Protein AF-A0A6I4TQS5-F1 (afdb_monomer_lite)

Secondary structure (DSSP, 8-state):
-----SPPHHHHHHHHHHHHHHHHHHHHHHHHHHT-----S-------------------PPP------------GGG---TTS------------SS-HHHHHHHHHHHHHHHHHHS-SS-----GGG--HHHHHHHHHHHHHHHHHHHHHHHHHHHHHHHHHHHHHHHHH-

InterPro domains:
  IPR019632 Protein of unknown function DUF2497 [PF10691] (97-170)

Structure (mmCIF, N/CA/C/O backbone):
data_AF-A0A6I4TQS5-F1
#
_entry.id   AF-A0A6I4TQS5-F1
#
loop_
_atom_site.group_PDB
_atom_site.id
_atom_site.type_symbol
_atom_site.label_atom_id
_atom_site.label_alt_id
_atom_site.label_comp_id
_atom_site.label_asym_id
_atom_site.label_entity_id
_atom_site.label_seq_id
_atom_site.pdbx_PDB_ins_code
_atom_site.Cartn_x
_atom_site.Cartn_y
_atom_site.Cartn_z
_atom_site.occupancy
_atom_site.B_iso_or_equiv
_atom_site.auth_seq_id
_atom_site.auth_comp_id
_atom_site.auth_asym_id
_atom_site.auth_atom_id
_atom_site.pdbx_PDB_model_num
ATOM 1 N N . MET A 1 1 ? 56.678 -9.195 6.559 1.00 43.75 1 MET A N 1
ATOM 2 C CA . MET A 1 1 ? 55.477 -8.685 7.251 1.00 43.75 1 MET A CA 1
ATOM 3 C C . MET A 1 1 ? 54.268 -8.930 6.356 1.00 43.75 1 MET A C 1
ATOM 5 O O . MET A 1 1 ? 54.274 -8.407 5.254 1.00 43.75 1 MET A O 1
ATOM 9 N N . ARG A 1 2 ? 53.283 -9.679 6.882 1.00 48.78 2 ARG A N 1
ATOM 10 C CA . ARG A 1 2 ? 51.848 -9.733 6.521 1.00 48.78 2 ARG A CA 1
ATOM 11 C C . ARG A 1 2 ? 51.439 -10.386 5.189 1.00 48.78 2 ARG A C 1
ATOM 13 O O . ARG A 1 2 ? 51.387 -9.721 4.164 1.00 48.78 2 ARG A O 1
ATOM 20 N N . GLN A 1 3 ? 51.014 -11.645 5.286 1.00 56.12 3 GLN A N 1
ATOM 21 C CA . GLN A 1 3 ? 49.890 -12.203 4.522 1.00 56.12 3 GLN A CA 1
ATOM 22 C C . GLN A 1 3 ? 49.033 -13.030 5.496 1.00 56.12 3 GLN A C 1
ATOM 24 O O . GLN A 1 3 ? 48.975 -14.245 5.410 1.00 56.12 3 GLN A O 1
ATOM 29 N N . ASP A 1 4 ? 48.436 -12.354 6.480 1.00 56.94 4 ASP A N 1
ATOM 30 C CA . ASP A 1 4 ? 47.441 -12.937 7.386 1.00 56.94 4 ASP A CA 1
ATOM 31 C C . ASP A 1 4 ? 46.172 -12.098 7.216 1.00 56.94 4 ASP A C 1
ATOM 33 O O . ASP A 1 4 ? 46.111 -10.978 7.732 1.00 56.94 4 ASP A O 1
ATOM 37 N N . GLY A 1 5 ? 45.194 -12.557 6.430 1.00 64.31 5 GLY A N 1
ATOM 38 C CA . GLY A 1 5 ? 43.952 -11.788 6.301 1.00 64.31 5 GLY A CA 1
ATOM 39 C C . GLY A 1 5 ? 42.914 -12.230 5.278 1.00 64.31 5 GLY A C 1
ATOM 40 O O . GLY A 1 5 ? 41.791 -11.741 5.366 1.00 64.31 5 GLY A O 1
ATOM 41 N N . GLU A 1 6 ? 43.222 -13.125 4.338 1.00 70.25 6 GLU A N 1
ATOM 42 C CA . GLU A 1 6 ? 42.185 -13.660 3.450 1.00 70.25 6 GLU A CA 1
ATOM 43 C C . GLU A 1 6 ? 41.638 -14.962 4.049 1.00 70.25 6 GLU A C 1
ATOM 45 O O . GLU A 1 6 ? 42.421 -15.890 4.265 1.00 70.25 6 GLU A O 1
ATOM 50 N N . PRO A 1 7 ? 40.332 -15.028 4.382 1.00 77.25 7 PRO A N 1
ATOM 51 C CA . PRO A 1 7 ? 39.740 -16.249 4.907 1.00 77.25 7 PRO A CA 1
ATOM 52 C C . PRO A 1 7 ? 39.878 -17.355 3.865 1.00 77.25 7 PRO A C 1
ATOM 54 O O . PRO A 1 7 ? 39.575 -17.152 2.684 1.00 77.25 7 PRO A O 1
ATOM 57 N N . SER A 1 8 ? 40.342 -18.524 4.303 1.00 86.94 8 SER A N 1
ATOM 58 C CA . SER A 1 8 ? 40.482 -19.675 3.412 1.00 86.94 8 SER A CA 1
ATOM 59 C C . SER A 1 8 ? 39.111 -20.055 2.845 1.00 86.94 8 SER A C 1
ATOM 61 O O . SER A 1 8 ? 38.083 -19.917 3.511 1.00 86.94 8 SER A O 1
ATOM 63 N N . VAL A 1 9 ? 39.077 -20.577 1.618 1.00 86.44 9 VAL A N 1
ATOM 64 C CA . VAL A 1 9 ? 37.844 -21.074 0.980 1.00 86.44 9 VAL A CA 1
ATOM 65 C C . VAL A 1 9 ? 37.116 -22.069 1.890 1.00 86.44 9 VAL A C 1
ATOM 67 O O . VAL A 1 9 ? 35.892 -22.050 1.980 1.00 86.44 9 VAL A O 1
ATOM 70 N N . GLU A 1 10 ? 37.861 -22.885 2.630 1.00 87.88 10 GLU A N 1
ATOM 71 C CA . GLU A 1 10 ? 37.315 -23.837 3.600 1.00 87.88 10 GLU A CA 1
ATOM 72 C C . GLU A 1 10 ? 36.617 -23.136 4.777 1.00 87.88 10 GLU A C 1
ATOM 74 O O . GLU A 1 10 ? 35.534 -23.552 5.182 1.00 87.88 10 GLU A O 1
ATOM 79 N N . GLU A 1 11 ? 37.157 -22.013 5.263 1.00 90.56 11 GLU A N 1
ATOM 80 C CA . GLU A 1 11 ? 36.536 -21.196 6.316 1.00 90.56 11 GLU A CA 1
ATOM 81 C C . GLU A 1 11 ? 35.262 -20.503 5.818 1.00 90.56 11 GLU A C 1
ATOM 83 O O . GLU A 1 11 ? 34.276 -20.399 6.554 1.00 90.56 11 GLU A O 1
ATOM 88 N N . ILE A 1 12 ? 35.251 -20.058 4.555 1.00 92.12 12 ILE A N 1
ATOM 89 C CA . ILE A 1 12 ? 34.058 -19.501 3.903 1.00 92.12 12 ILE A CA 1
ATOM 90 C C . ILE A 1 12 ? 32.965 -20.575 3.817 1.00 92.12 12 ILE A C 1
ATOM 92 O O . ILE A 1 12 ? 31.814 -20.315 4.178 1.00 92.12 12 ILE A O 1
ATOM 96 N N . LEU A 1 13 ? 33.316 -21.794 3.401 1.00 93.50 13 LEU A N 1
ATOM 97 C CA . LEU A 1 13 ? 32.374 -22.911 3.303 1.00 93.50 13 LEU A CA 1
ATOM 98 C C . LEU A 1 13 ? 31.860 -23.358 4.678 1.00 93.50 13 LEU A C 1
ATOM 100 O O . LEU A 1 13 ? 30.657 -23.586 4.833 1.00 93.50 13 LEU A O 1
ATOM 104 N N . ASP A 1 14 ? 32.724 -23.413 5.690 1.00 95.00 14 ASP A N 1
ATOM 105 C CA . ASP A 1 14 ? 32.328 -23.740 7.061 1.00 95.00 14 ASP A CA 1
ATOM 106 C C . ASP A 1 14 ? 31.432 -22.658 7.679 1.00 95.00 14 ASP A C 1
ATOM 108 O O . ASP A 1 14 ? 30.464 -22.976 8.380 1.00 95.00 14 ASP A O 1
ATOM 112 N N . SER A 1 15 ? 31.682 -21.382 7.372 1.00 94.06 15 SER A N 1
ATOM 113 C CA . SER A 1 15 ? 30.825 -20.267 7.784 1.00 94.06 15 SER A CA 1
ATOM 114 C C . SER A 1 15 ? 29.432 -20.364 7.153 1.00 94.06 15 SER A C 1
ATOM 116 O O . SER A 1 15 ? 28.429 -20.320 7.871 1.00 94.06 15 SER A O 1
ATOM 118 N N . ILE A 1 16 ? 29.349 -20.606 5.838 1.00 94.75 16 ILE A N 1
ATOM 119 C CA . ILE A 1 16 ? 28.075 -20.802 5.125 1.00 94.75 16 ILE A CA 1
ATOM 120 C C . ILE A 1 16 ? 27.323 -22.013 5.694 1.00 94.75 16 ILE A C 1
ATOM 122 O O . ILE A 1 16 ? 26.142 -21.911 6.032 1.00 94.75 16 ILE A O 1
ATOM 126 N N . LYS A 1 17 ? 28.007 -23.147 5.892 1.00 95.38 17 LYS A N 1
ATOM 127 C CA . LYS A 1 17 ? 27.417 -24.364 6.471 1.00 95.38 17 LYS A CA 1
ATOM 128 C C . LYS A 1 17 ? 26.875 -24.125 7.880 1.00 95.38 17 LYS A C 1
ATOM 130 O O . LYS A 1 17 ? 25.791 -24.608 8.213 1.00 95.38 17 LYS A O 1
ATOM 135 N N . LYS A 1 18 ? 27.591 -23.359 8.708 1.00 95.25 18 LYS A N 1
ATOM 136 C CA . LYS A 1 18 ? 27.165 -23.003 10.069 1.00 95.25 18 LYS A CA 1
ATOM 137 C C . LYS A 1 18 ? 25.948 -22.077 10.073 1.00 95.25 18 LYS A C 1
ATOM 139 O O . LYS A 1 18 ? 25.067 -22.267 10.913 1.00 95.25 18 LYS A O 1
ATOM 144 N N . VAL A 1 19 ? 25.879 -21.115 9.151 1.00 95.00 19 VAL A N 1
ATOM 145 C CA . VAL A 1 19 ? 24.726 -20.211 9.002 1.00 95.00 19 VAL A CA 1
ATOM 146 C C . VAL A 1 19 ? 23.491 -20.985 8.544 1.00 95.00 19 VAL A C 1
ATOM 148 O O . VAL A 1 19 ? 22.461 -20.895 9.203 1.00 95.00 19 VAL A O 1
ATOM 151 N N . ILE A 1 20 ? 23.607 -21.836 7.519 1.00 92.06 20 ILE A N 1
ATOM 152 C CA . ILE A 1 20 ? 22.491 -22.667 7.0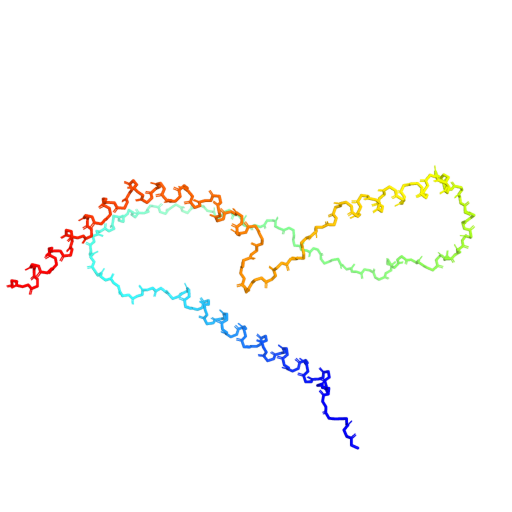28 1.00 92.06 20 ILE A CA 1
ATOM 153 C C . ILE A 1 20 ? 22.003 -23.637 8.113 1.00 92.06 20 ILE A C 1
ATOM 155 O O . ILE A 1 20 ? 20.803 -23.791 8.326 1.00 92.06 20 ILE A O 1
ATOM 159 N N . ALA A 1 21 ? 22.917 -24.279 8.847 1.00 92.88 21 ALA A N 1
ATOM 160 C CA . ALA A 1 21 ? 22.541 -25.183 9.934 1.00 92.88 21 ALA A CA 1
ATOM 161 C C . ALA A 1 21 ? 21.831 -24.459 11.089 1.00 92.88 21 ALA A C 1
ATOM 163 O O . ALA A 1 21 ? 20.983 -25.054 11.756 1.00 92.88 21 ALA A O 1
ATOM 164 N N . ARG A 1 22 ? 22.180 -23.194 11.349 1.00 91.38 22 ARG A N 1
ATOM 165 C CA . ARG A 1 22 ? 21.498 -22.358 12.339 1.00 91.38 22 ARG A CA 1
ATOM 166 C C . ARG A 1 22 ? 20.111 -21.948 11.850 1.00 91.38 22 ARG A C 1
ATOM 168 O O . ARG A 1 22 ? 19.147 -22.163 12.573 1.00 91.38 22 ARG A O 1
ATOM 175 N N . ASP A 1 23 ? 20.014 -21.478 10.615 1.00 88.75 23 ASP A N 1
ATOM 176 C CA . ASP A 1 23 ? 18.759 -21.018 10.020 1.00 88.75 23 ASP A CA 1
ATOM 177 C C . ASP A 1 23 ? 17.738 -22.156 9.848 1.00 88.75 23 ASP A C 1
ATOM 179 O O . ASP A 1 23 ? 16.556 -21.995 10.143 1.00 88.75 23 ASP A O 1
ATOM 183 N N . ASN A 1 24 ? 18.194 -23.367 9.504 1.00 87.19 24 ASN A N 1
ATOM 184 C CA . ASN A 1 24 ? 17.340 -24.558 9.458 1.00 87.19 24 ASN A CA 1
ATOM 185 C C . ASN A 1 24 ? 16.813 -24.955 10.852 1.00 87.19 24 ASN A C 1
ATOM 187 O O . ASN A 1 24 ? 15.676 -25.400 10.990 1.00 87.19 24 ASN A O 1
ATOM 191 N N . ARG A 1 25 ? 17.616 -24.784 11.915 1.00 84.94 25 ARG A N 1
ATOM 192 C CA . ARG A 1 25 ? 17.158 -25.023 13.297 1.00 84.94 25 ARG A CA 1
ATOM 193 C C . ARG A 1 25 ? 16.129 -23.983 13.726 1.00 84.94 25 ARG A C 1
ATOM 195 O O . ARG A 1 25 ? 15.110 -24.366 14.291 1.00 84.94 25 ARG A O 1
ATOM 202 N N . ASP A 1 26 ? 16.380 -22.711 13.438 1.00 85.00 26 ASP A N 1
ATOM 203 C CA . ASP A 1 26 ? 15.477 -21.611 13.785 1.00 85.00 26 ASP A CA 1
ATOM 204 C C . ASP A 1 26 ? 14.152 -21.723 13.001 1.00 85.00 26 ASP A C 1
ATOM 206 O O . ASP A 1 26 ? 13.074 -21.616 13.589 1.00 85.00 26 ASP A O 1
ATOM 210 N N . SER A 1 27 ? 14.214 -22.097 11.718 1.00 79.75 27 SER A N 1
ATOM 211 C CA . SER A 1 27 ? 13.044 -22.409 10.882 1.00 79.75 27 SER A CA 1
ATOM 212 C C . SER A 1 27 ? 12.257 -23.614 11.409 1.00 79.75 27 SER A C 1
ATOM 214 O O . SER A 1 27 ? 11.039 -23.544 11.566 1.00 79.75 27 SER A O 1
ATOM 216 N N . ALA A 1 28 ? 12.938 -24.702 11.791 1.00 78.81 28 ALA A N 1
ATOM 217 C CA . ALA A 1 28 ? 12.288 -25.877 12.374 1.00 78.81 28 ALA A CA 1
ATOM 218 C C . ALA A 1 28 ? 11.628 -25.587 13.737 1.00 78.81 28 ALA A C 1
ATOM 220 O O . ALA A 1 28 ? 10.621 -26.208 14.087 1.00 78.81 28 ALA A O 1
ATOM 221 N N . LEU A 1 29 ? 12.180 -24.659 14.526 1.00 78.25 29 LEU A N 1
ATOM 222 C CA . LEU A 1 29 ? 11.573 -24.201 15.778 1.00 78.25 29 LEU A CA 1
ATOM 223 C C . LEU A 1 29 ? 10.338 -23.329 15.520 1.00 78.25 29 LEU A C 1
ATOM 225 O O . LEU A 1 29 ? 9.316 -23.527 16.181 1.00 78.25 29 LEU A O 1
ATOM 229 N N . ALA A 1 30 ? 10.399 -22.424 14.540 1.00 77.81 30 ALA A N 1
ATOM 230 C CA . ALA A 1 30 ? 9.270 -21.589 14.137 1.00 77.81 30 ALA A CA 1
ATOM 231 C C . ALA A 1 30 ? 8.098 -22.424 13.586 1.00 77.81 30 ALA A C 1
ATOM 233 O O . ALA A 1 30 ? 6.946 -22.205 13.966 1.00 77.81 30 ALA A O 1
ATOM 234 N N . ASP A 1 31 ? 8.384 -23.443 12.771 1.00 76.50 31 ASP A N 1
ATOM 235 C CA . ASP A 1 31 ? 7.370 -24.367 12.252 1.00 76.50 31 ASP A CA 1
ATOM 236 C C . ASP A 1 31 ? 6.719 -25.207 13.356 1.00 76.50 31 ASP A C 1
ATOM 238 O O . ASP A 1 31 ? 5.508 -25.442 13.337 1.00 76.50 31 ASP A O 1
ATOM 242 N N . ARG A 1 32 ? 7.492 -25.637 14.364 1.00 75.06 32 ARG A N 1
ATOM 243 C CA . ARG A 1 32 ? 6.941 -26.336 15.536 1.00 75.06 32 ARG A CA 1
ATOM 244 C C . ARG A 1 32 ? 6.052 -25.431 16.380 1.00 75.06 32 ARG A C 1
ATOM 246 O O . ARG A 1 32 ? 5.020 -25.902 16.843 1.00 75.06 32 ARG A O 1
ATOM 253 N N . GLN A 1 33 ? 6.414 -24.161 16.564 1.00 72.88 33 GLN A N 1
ATOM 254 C CA . GLN A 1 33 ? 5.579 -23.189 17.282 1.00 72.88 33 GLN A CA 1
ATOM 255 C C . GLN A 1 33 ? 4.277 -22.891 16.532 1.00 72.88 33 GLN A C 1
ATOM 257 O O . GLN A 1 33 ? 3.222 -22.844 17.156 1.00 72.88 33 GLN A O 1
ATOM 262 N N . ARG A 1 34 ? 4.320 -22.780 15.197 1.00 70.62 34 ARG A N 1
ATOM 263 C CA . ARG A 1 34 ? 3.113 -22.633 14.363 1.00 70.62 34 ARG A CA 1
ATOM 264 C C . ARG A 1 34 ? 2.182 -23.844 14.416 1.00 70.62 34 ARG A C 1
ATOM 266 O O . ARG A 1 34 ? 0.987 -23.693 14.190 1.00 70.62 34 ARG A O 1
ATOM 273 N N . ARG A 1 35 ? 2.722 -25.038 14.676 1.00 65.94 35 ARG A N 1
ATOM 274 C CA . ARG A 1 35 ? 1.968 -26.299 14.739 1.00 65.94 35 ARG A CA 1
ATOM 275 C C . ARG A 1 35 ? 1.534 -26.704 16.148 1.00 65.94 35 ARG A C 1
ATOM 277 O O . ARG A 1 35 ? 0.915 -27.756 16.277 1.00 65.94 35 ARG A O 1
ATOM 284 N N . GLN A 1 36 ? 1.831 -25.922 17.188 1.00 54.41 36 GLN A N 1
ATOM 285 C CA . GLN A 1 36 ? 1.298 -26.224 18.516 1.00 54.41 36 GLN A CA 1
ATOM 286 C C . GLN A 1 36 ? -0.183 -25.821 18.589 1.00 54.41 36 GLN A C 1
ATOM 288 O O . GLN A 1 36 ? -0.490 -24.638 18.423 1.00 54.41 36 GLN A O 1
ATOM 293 N N . PRO A 1 37 ? -1.112 -26.766 18.829 1.00 48.97 37 PRO A N 1
ATOM 294 C CA . PRO A 1 37 ? -2.476 -26.413 19.181 1.00 48.97 37 PRO A CA 1
ATOM 295 C C . PRO A 1 37 ? -2.448 -25.723 20.546 1.00 48.97 37 PRO A C 1
ATOM 297 O O . PRO A 1 37 ? -1.805 -26.193 21.485 1.00 48.97 37 PRO A O 1
ATOM 300 N N . ILE A 1 38 ? -3.118 -24.579 20.639 1.00 46.66 38 ILE A N 1
ATOM 301 C CA . ILE A 1 38 ? -3.318 -23.841 21.885 1.00 46.66 38 ILE A CA 1
ATOM 302 C C . ILE A 1 38 ? -4.259 -24.674 22.766 1.00 46.66 38 ILE A C 1
ATOM 304 O O . ILE A 1 38 ? -5.469 -24.468 22.772 1.00 46.66 38 ILE A O 1
ATOM 308 N N . ASP A 1 39 ? -3.706 -25.631 23.504 1.00 47.97 39 ASP A N 1
ATOM 309 C CA . ASP A 1 39 ? -4.363 -26.223 24.664 1.00 47.97 39 ASP A CA 1
ATOM 310 C C . ASP A 1 39 ? -4.224 -25.227 25.815 1.00 47.97 39 ASP A C 1
ATOM 312 O O . ASP A 1 39 ? -3.199 -25.192 26.492 1.00 47.97 39 ASP A O 1
ATOM 316 N N . HIS A 1 40 ? -5.228 -24.352 25.955 1.00 40.41 40 HIS A N 1
ATOM 317 C CA . HIS A 1 40 ? -5.827 -23.920 27.227 1.00 40.41 40 HIS A CA 1
ATOM 318 C C . HIS A 1 40 ? -6.563 -22.578 27.078 1.00 40.41 40 HIS A C 1
ATOM 320 O O . HIS A 1 40 ? -6.019 -21.549 27.466 1.00 40.41 40 HIS A O 1
ATOM 326 N N . VAL A 1 41 ? -7.818 -22.577 26.599 1.00 36.25 41 VAL A N 1
ATOM 327 C CA . VAL A 1 41 ? -8.819 -21.557 26.981 1.00 36.25 41 VAL A CA 1
ATOM 328 C C . VAL A 1 41 ? -10.244 -22.152 26.921 1.00 36.25 41 VAL A C 1
ATOM 330 O O . VAL A 1 41 ? -10.818 -22.300 25.851 1.00 36.25 41 VAL A O 1
ATOM 333 N N . ILE A 1 42 ? -10.803 -22.414 28.110 1.00 36.28 42 ILE A N 1
ATOM 334 C CA . ILE A 1 42 ? -12.234 -22.378 28.490 1.00 36.28 42 ILE A CA 1
ATOM 335 C C . ILE A 1 42 ? -13.163 -23.501 27.984 1.00 36.28 42 ILE A C 1
ATOM 337 O O . ILE A 1 42 ? -13.622 -23.542 26.848 1.00 36.28 42 ILE A O 1
ATOM 341 N N . ALA A 1 43 ? -13.551 -24.337 28.952 1.00 38.44 43 ALA A N 1
ATOM 342 C CA . ALA A 1 43 ? -14.753 -25.151 28.942 1.00 38.44 43 ALA A CA 1
ATOM 343 C C . ALA A 1 43 ? -16.014 -24.278 28.826 1.00 38.44 43 ALA A C 1
ATOM 345 O O . ALA A 1 43 ? -16.305 -23.491 29.725 1.00 38.44 43 ALA A O 1
ATOM 346 N N . MET A 1 44 ? -16.788 -24.477 27.761 1.00 38.69 44 MET A N 1
ATOM 347 C CA . MET A 1 44 ? -18.241 -24.314 27.772 1.00 38.69 44 MET A CA 1
ATOM 348 C C . MET A 1 44 ? -18.846 -25.430 26.920 1.00 38.69 44 MET A C 1
ATOM 350 O O . MET A 1 44 ? -18.644 -25.504 25.712 1.00 38.69 44 MET A O 1
ATOM 354 N N . GLU A 1 45 ? -19.547 -26.328 27.601 1.00 43.50 45 GLU A N 1
ATOM 355 C CA . GLU A 1 45 ? -20.362 -27.394 27.033 1.00 43.50 45 GLU A CA 1
ATOM 356 C C . GLU A 1 45 ? -21.524 -26.801 26.220 1.00 43.50 45 GLU A C 1
ATOM 358 O O . GLU A 1 45 ? -22.174 -25.863 26.682 1.00 43.50 45 GLU A O 1
ATOM 363 N N . GLN A 1 46 ? -21.815 -27.374 25.044 1.00 38.62 46 GLN A N 1
ATOM 364 C CA . GLN A 1 46 ? -23.181 -27.607 24.547 1.00 38.62 46 GLN A CA 1
ATOM 365 C C . GLN A 1 46 ? -23.179 -28.579 23.341 1.00 38.62 46 GLN A C 1
ATOM 367 O O . GLN A 1 46 ? -22.158 -28.723 22.669 1.00 38.62 46 GLN A O 1
ATOM 372 N N . PRO A 1 47 ? -24.275 -29.336 23.132 1.00 40.59 47 PRO A N 1
ATOM 373 C CA . PRO A 1 47 ? -24.216 -30.744 22.745 1.00 40.59 47 PRO A CA 1
ATOM 374 C C . PRO A 1 47 ? -24.150 -30.997 21.236 1.00 40.59 47 PRO A C 1
ATOM 376 O O . PRO A 1 47 ? -24.802 -30.342 20.427 1.00 40.59 47 PRO A O 1
ATOM 379 N N . VAL A 1 48 ? -23.410 -32.051 20.897 1.00 38.59 48 VAL A N 1
ATOM 380 C CA . VAL A 1 48 ? -23.366 -32.695 19.583 1.00 38.59 48 VAL A CA 1
ATOM 381 C C . VAL A 1 48 ? -24.669 -33.469 19.375 1.00 38.59 48 VAL A C 1
ATOM 383 O O . VAL A 1 48 ? -24.915 -34.456 20.069 1.00 38.59 48 VAL A O 1
ATOM 386 N N . ILE A 1 49 ? -25.493 -33.063 18.405 1.00 40.25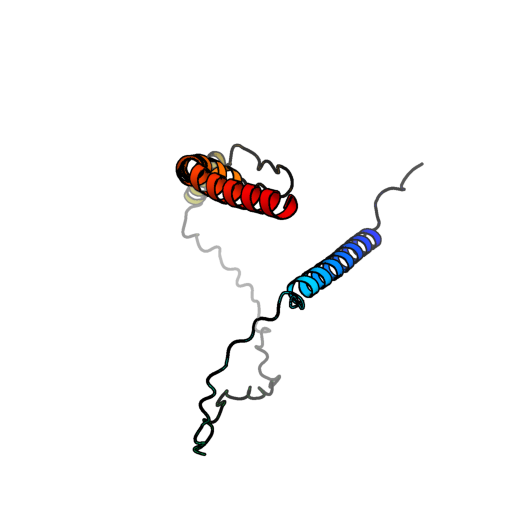 49 ILE A N 1
ATOM 387 C CA . ILE A 1 49 ? -26.506 -33.965 17.847 1.00 40.25 49 ILE A CA 1
ATOM 388 C C . ILE A 1 49 ? -25.761 -34.946 16.943 1.00 40.25 49 ILE A C 1
ATOM 390 O O . ILE A 1 49 ? -25.304 -34.617 15.852 1.00 40.25 49 ILE A O 1
ATOM 394 N N . ARG A 1 50 ? -25.581 -36.145 17.490 1.00 39.12 50 ARG A N 1
ATOM 395 C CA . ARG A 1 50 ? -25.071 -37.346 16.843 1.00 39.12 50 ARG A CA 1
ATOM 396 C C . ARG A 1 50 ? -26.251 -38.022 16.154 1.00 39.12 50 ARG A C 1
ATOM 398 O O . ARG A 1 50 ? -27.117 -38.558 16.838 1.00 39.12 50 ARG A O 1
ATOM 405 N N . GLU A 1 51 ? -26.287 -37.995 14.828 1.00 38.66 51 GLU A N 1
ATOM 406 C CA . GLU A 1 51 ? -27.190 -38.846 14.053 1.00 38.66 51 GLU A CA 1
ATOM 407 C C . GLU A 1 51 ? -26.391 -40.069 13.584 1.00 38.66 51 GLU A C 1
ATOM 409 O O . GLU A 1 51 ? -25.446 -39.966 12.800 1.00 38.66 51 GLU A O 1
ATOM 414 N N . GLU A 1 52 ? -26.693 -41.222 14.181 1.00 45.75 52 GLU A N 1
ATOM 415 C CA . GLU A 1 52 ? -26.069 -42.503 13.862 1.00 45.75 52 GLU A CA 1
ATOM 416 C C . GLU A 1 52 ? -26.676 -43.097 12.579 1.00 45.75 52 GLU A C 1
ATOM 418 O O . GLU A 1 52 ? -27.859 -43.405 12.498 1.00 45.75 52 GLU A O 1
ATOM 423 N N . VAL A 1 53 ? -25.798 -43.223 11.586 1.00 40.78 53 VAL A N 1
ATOM 424 C CA . VAL A 1 53 ? -25.727 -44.132 10.427 1.00 40.78 53 VAL A CA 1
ATOM 425 C C . VAL A 1 53 ? -26.722 -45.310 10.372 1.00 40.78 53 VAL A C 1
ATOM 427 O O . VAL A 1 53 ? -26.809 -46.084 11.326 1.00 40.78 53 VAL A O 1
ATOM 430 N N . PRO A 1 54 ? -27.223 -45.653 9.167 1.00 36.91 54 PRO A N 1
ATOM 431 C CA . PRO A 1 54 ? -27.313 -47.039 8.744 1.00 36.91 54 PRO A CA 1
ATOM 432 C C . PRO A 1 54 ? -26.215 -47.332 7.716 1.00 36.91 54 PRO A C 1
ATOM 434 O O . PRO A 1 54 ? -26.178 -46.802 6.605 1.00 36.91 54 PRO A O 1
ATOM 437 N N . VAL A 1 55 ? -25.295 -48.194 8.136 1.00 44.91 55 VAL A N 1
ATOM 438 C CA . VAL A 1 55 ? -24.252 -48.814 7.320 1.00 44.91 55 VAL A CA 1
ATOM 439 C C . VAL A 1 55 ? -24.936 -49.607 6.206 1.00 44.91 55 VAL A C 1
ATOM 441 O O . VAL A 1 55 ? -25.640 -50.576 6.477 1.00 44.91 55 VAL A O 1
ATOM 444 N N . THR A 1 56 ? -24.749 -49.200 4.954 1.00 36.22 56 THR A N 1
ATOM 445 C CA . THR A 1 56 ? -24.990 -50.072 3.801 1.00 36.22 56 THR A CA 1
ATOM 446 C C . THR A 1 56 ? -23.632 -50.433 3.225 1.00 36.22 56 THR A C 1
ATOM 448 O O . THR A 1 56 ? -22.939 -49.612 2.630 1.00 36.22 56 THR A O 1
ATOM 451 N N . GLU A 1 57 ? -23.215 -51.674 3.474 1.00 47.16 57 GLU A N 1
ATOM 452 C CA . GLU A 1 57 ? -22.120 -52.302 2.750 1.00 47.16 57 GLU A CA 1
ATOM 453 C C . GLU A 1 57 ? -22.473 -52.324 1.261 1.00 47.16 57 GLU A C 1
ATOM 455 O O . GLU A 1 57 ? -23.344 -53.068 0.812 1.00 47.16 57 GLU A O 1
ATOM 460 N N . THR A 1 58 ? -21.782 -51.513 0.471 1.00 41.19 58 THR A N 1
ATOM 461 C CA . THR A 1 58 ? -21.541 -51.816 -0.935 1.00 41.19 58 THR A CA 1
ATOM 462 C C . THR A 1 58 ? -20.282 -51.090 -1.375 1.00 41.19 58 THR A C 1
ATOM 464 O O . THR A 1 58 ? -20.248 -49.876 -1.517 1.00 41.19 58 THR A O 1
ATOM 467 N N . SER A 1 59 ? -19.245 -51.914 -1.515 1.00 40.62 59 SER A N 1
ATOM 468 C CA . SER A 1 59 ? -18.116 -51.815 -2.433 1.00 40.62 59 SER A CA 1
ATOM 469 C C . SER A 1 59 ? -17.410 -50.462 -2.557 1.00 40.62 59 SER A C 1
ATOM 471 O O . SER A 1 59 ? -17.889 -49.516 -3.178 1.00 40.62 59 SER A O 1
ATOM 473 N N . ALA A 1 60 ? -16.192 -50.434 -2.019 1.00 43.66 60 ALA A N 1
ATOM 474 C CA . ALA A 1 60 ? -15.170 -49.457 -2.347 1.00 43.66 60 ALA A CA 1
ATOM 475 C C . ALA A 1 60 ? -15.082 -49.227 -3.872 1.00 43.66 60 ALA A C 1
ATOM 477 O O . ALA A 1 60 ? -15.015 -50.204 -4.623 1.00 43.66 60 ALA A O 1
ATOM 478 N N . PRO A 1 61 ? -15.009 -47.975 -4.357 1.00 51.75 61 PRO A N 1
ATOM 479 C CA . PRO A 1 61 ? -14.507 -47.747 -5.702 1.00 51.75 61 PRO A CA 1
ATOM 480 C C . PRO A 1 61 ? -13.029 -48.176 -5.719 1.00 51.75 61 PRO A C 1
ATOM 482 O O . PRO A 1 61 ? -12.283 -47.784 -4.814 1.00 51.75 61 PRO A O 1
ATOM 485 N N . PRO A 1 62 ? -12.575 -48.994 -6.685 1.00 54.81 62 PRO A N 1
ATOM 486 C CA . PRO A 1 62 ? -11.166 -49.328 -6.784 1.00 54.81 62 PRO A CA 1
ATOM 487 C C . PRO A 1 62 ? -10.388 -48.039 -7.047 1.00 54.81 62 PRO A C 1
ATOM 489 O O . PRO A 1 62 ? -10.570 -47.354 -8.053 1.00 54.81 62 PRO A O 1
ATOM 492 N N . VAL A 1 63 ? -9.542 -47.694 -6.086 1.00 54.75 63 VAL A N 1
ATOM 493 C CA . VAL A 1 63 ? -8.482 -46.713 -6.253 1.00 54.75 63 VAL A CA 1
ATOM 494 C C . VAL A 1 63 ? -7.479 -47.305 -7.244 1.00 54.75 63 VAL A C 1
ATOM 496 O O . VAL A 1 63 ? -7.095 -48.462 -7.100 1.00 54.75 63 VAL A O 1
ATOM 499 N N . ALA A 1 64 ? -7.032 -46.471 -8.178 1.00 41.66 64 ALA A N 1
ATOM 500 C CA . ALA A 1 64 ? -5.835 -46.643 -8.997 1.00 41.66 64 ALA A CA 1
ATOM 501 C C . ALA A 1 64 ? -5.892 -47.704 -10.114 1.00 41.66 64 ALA A C 1
ATOM 503 O O . ALA A 1 64 ? -5.452 -48.836 -9.946 1.00 41.66 64 ALA A O 1
ATOM 504 N N . ASP A 1 65 ? -6.266 -47.259 -11.316 1.00 44.81 65 ASP A N 1
ATOM 505 C CA . ASP A 1 65 ? -5.493 -47.623 -12.509 1.00 44.81 65 ASP A CA 1
ATOM 506 C C . ASP A 1 65 ? -4.540 -46.458 -12.810 1.00 44.81 65 ASP A C 1
ATOM 508 O O . ASP A 1 65 ? -4.743 -45.631 -13.697 1.00 44.81 65 ASP A O 1
ATOM 512 N N . THR A 1 66 ? -3.542 -46.310 -11.941 1.00 47.47 66 THR A N 1
ATOM 513 C CA . THR A 1 66 ? -2.309 -45.638 -12.331 1.00 47.47 66 THR A CA 1
ATOM 514 C C . THR A 1 66 ? -1.523 -46.721 -13.055 1.00 47.47 66 THR A C 1
ATOM 516 O O . THR A 1 66 ? -1.224 -47.728 -12.404 1.00 47.47 66 THR A O 1
ATOM 519 N N . PRO A 1 67 ? -1.181 -46.582 -14.348 1.00 48.00 67 PRO A N 1
ATOM 520 C CA . PRO A 1 67 ? -0.267 -47.529 -14.953 1.00 48.00 67 PRO A CA 1
ATOM 521 C C . PRO A 1 67 ? 1.007 -47.499 -14.112 1.00 48.00 67 PRO A C 1
ATOM 523 O O . PRO A 1 67 ? 1.650 -46.454 -13.963 1.00 48.00 67 PRO A O 1
ATOM 526 N N . ALA A 1 68 ? 1.313 -48.639 -13.492 1.00 49.56 68 ALA A N 1
ATOM 527 C CA . ALA A 1 68 ? 2.605 -48.884 -12.881 1.00 49.56 68 ALA A CA 1
ATOM 528 C C . ALA A 1 68 ? 3.680 -48.428 -13.880 1.00 49.56 68 ALA A C 1
ATOM 530 O O . ALA A 1 68 ? 3.501 -48.654 -15.083 1.00 49.56 68 ALA A O 1
ATOM 531 N N . PRO A 1 69 ? 4.767 -47.771 -13.438 1.00 49.12 69 PRO A N 1
ATOM 532 C CA . PRO A 1 69 ? 5.869 -47.491 -14.336 1.00 49.12 69 PRO A CA 1
ATOM 533 C C . PRO A 1 69 ? 6.344 -48.845 -14.854 1.00 49.12 69 PRO A C 1
ATOM 535 O O . PRO A 1 69 ? 6.899 -49.645 -14.103 1.00 49.12 69 PRO A O 1
ATOM 538 N N . ALA A 1 70 ? 6.034 -49.124 -16.120 1.00 49.59 70 ALA A N 1
ATOM 539 C CA . ALA A 1 70 ? 6.629 -50.224 -16.837 1.00 49.59 70 ALA A CA 1
ATOM 540 C C . ALA A 1 70 ? 8.134 -50.054 -16.658 1.00 49.59 70 ALA A C 1
ATOM 542 O O . ALA A 1 70 ? 8.682 -48.991 -16.964 1.00 49.59 70 ALA A O 1
ATOM 543 N N . GLU A 1 71 ? 8.771 -51.068 -16.084 1.00 51.22 71 GLU A N 1
ATOM 544 C CA . GLU A 1 71 ? 10.215 -51.180 -16.068 1.00 51.22 71 GLU A CA 1
ATOM 545 C C . GLU A 1 71 ? 10.661 -51.143 -17.529 1.00 51.22 71 GLU A C 1
ATOM 547 O O . GLU A 1 71 ? 10.576 -52.131 -18.257 1.00 51.22 71 GLU A O 1
ATOM 552 N N . VAL A 1 72 ? 11.061 -49.959 -17.991 1.00 50.75 72 VAL A N 1
ATOM 553 C CA . VAL A 1 72 ? 11.783 -49.812 -19.242 1.00 50.75 72 VAL A CA 1
ATOM 554 C C . VAL A 1 72 ? 13.121 -50.468 -18.965 1.00 50.75 72 VAL A C 1
ATOM 556 O O . VAL A 1 72 ? 14.023 -49.862 -18.388 1.00 50.75 72 VAL A O 1
ATOM 559 N N . SER A 1 73 ? 13.218 -51.750 -19.306 1.00 47.03 73 SER A N 1
ATOM 560 C CA . SER A 1 73 ? 14.492 -52.410 -19.512 1.00 47.03 73 SER A CA 1
ATOM 561 C C . SER A 1 73 ? 15.247 -51.546 -20.513 1.00 47.03 73 SER A C 1
ATOM 563 O O . SER A 1 73 ? 14.915 -51.530 -21.699 1.00 47.03 73 SER A O 1
ATOM 565 N N . ALA A 1 74 ? 16.184 -50.749 -20.005 1.00 51.03 74 ALA A N 1
ATOM 566 C CA . ALA A 1 74 ? 17.121 -50.007 -20.815 1.00 51.03 74 ALA A CA 1
ATOM 567 C C . ALA A 1 74 ? 17.944 -51.047 -21.567 1.00 51.03 74 ALA A C 1
ATOM 569 O O . ALA A 1 74 ? 18.884 -51.619 -21.020 1.00 51.03 74 ALA A O 1
ATOM 570 N N . ASP A 1 75 ? 17.522 -51.349 -22.788 1.00 47.47 75 ASP A N 1
ATOM 571 C CA . ASP A 1 75 ? 18.370 -52.003 -23.759 1.00 47.47 75 ASP A CA 1
ATOM 572 C C . ASP A 1 75 ? 19.541 -51.044 -24.023 1.00 47.47 75 ASP A C 1
ATOM 574 O O . ASP A 1 75 ? 19.324 -49.945 -24.547 1.00 47.47 75 ASP A O 1
ATOM 578 N N . PRO A 1 76 ? 20.779 -51.383 -23.623 1.00 51.81 76 PRO A N 1
ATOM 579 C CA . PRO A 1 76 ? 21.924 -50.532 -23.898 1.00 51.81 76 PRO A CA 1
ATOM 580 C C . PRO A 1 76 ? 22.300 -50.547 -25.390 1.00 51.81 76 PRO A C 1
ATOM 582 O O . PRO A 1 76 ? 23.278 -49.911 -25.755 1.00 51.81 76 PRO A O 1
ATOM 585 N N . ALA A 1 77 ? 21.556 -51.238 -26.263 1.00 54.59 77 ALA A N 1
ATOM 586 C CA . ALA A 1 77 ? 21.780 -51.246 -27.710 1.00 54.59 77 ALA A CA 1
ATOM 587 C C . ALA A 1 77 ? 21.056 -50.116 -28.473 1.00 54.59 77 ALA A C 1
ATOM 589 O O . ALA A 1 77 ? 21.050 -50.106 -29.701 1.00 54.59 77 ALA A O 1
ATOM 590 N N . GLY A 1 78 ? 20.466 -49.152 -27.761 1.00 52.59 78 GLY A N 1
ATOM 591 C CA . GLY A 1 78 ? 19.899 -47.923 -28.324 1.00 52.59 78 GLY A CA 1
ATOM 592 C C . GLY A 1 78 ? 20.767 -46.685 -28.097 1.00 52.59 78 GLY A C 1
ATOM 593 O O . GLY A 1 78 ? 20.228 -45.583 -27.998 1.00 52.59 78 GLY A O 1
ATOM 594 N N . VAL A 1 79 ? 22.088 -46.844 -27.948 1.00 49.34 79 VAL A N 1
ATOM 595 C CA . VAL A 1 79 ? 23.004 -45.702 -28.039 1.00 49.34 79 VAL A CA 1
ATOM 596 C C . VAL A 1 79 ? 22.860 -45.174 -29.458 1.00 49.34 79 VAL A C 1
ATOM 598 O O . VAL A 1 79 ? 23.183 -45.868 -30.417 1.00 49.34 79 VAL A O 1
ATOM 601 N N . LEU A 1 80 ? 22.299 -43.973 -29.586 1.00 45.69 80 LEU A N 1
ATOM 602 C CA . LEU A 1 80 ? 22.438 -43.178 -30.794 1.00 45.69 80 LEU A CA 1
ATOM 603 C C . LEU A 1 80 ? 23.932 -43.113 -31.082 1.00 45.69 80 LEU A C 1
ATOM 605 O O . LEU A 1 80 ? 24.676 -42.482 -30.328 1.00 45.69 80 LEU A O 1
ATOM 609 N N . ASP A 1 81 ? 24.345 -43.834 -32.114 1.00 47.97 81 ASP A N 1
ATOM 610 C CA . ASP A 1 81 ? 25.693 -43.809 -32.640 1.00 47.97 81 ASP A CA 1
ATOM 611 C C . ASP A 1 81 ? 25.946 -42.406 -33.203 1.00 47.97 81 ASP A C 1
ATOM 613 O O . ASP A 1 81 ? 25.703 -42.100 -34.364 1.00 47.97 81 ASP A O 1
ATOM 617 N N . LEU A 1 82 ? 26.335 -41.504 -32.305 1.00 58.03 82 LEU A N 1
ATOM 618 C CA . LEU A 1 82 ? 26.809 -40.154 -32.587 1.00 58.03 82 LEU A CA 1
ATOM 619 C C . LEU A 1 82 ? 28.289 -40.180 -33.015 1.00 58.03 82 LEU A C 1
ATOM 621 O O . LEU A 1 82 ? 28.972 -39.162 -32.915 1.00 58.03 82 LEU A O 1
ATOM 625 N N . GLU A 1 83 ? 28.790 -41.329 -33.482 1.00 48.44 83 GLU A N 1
ATOM 626 C CA . GLU A 1 83 ? 30.077 -41.447 -34.171 1.00 48.44 83 GLU A CA 1
ATOM 627 C C . GLU A 1 83 ? 29.941 -41.287 -35.697 1.00 48.44 83 GLU A C 1
ATOM 629 O O . GLU A 1 83 ? 30.948 -41.339 -36.406 1.00 48.44 83 GLU A O 1
ATOM 634 N N . GLU A 1 84 ? 28.739 -40.995 -36.219 1.00 52.09 84 GLU A N 1
ATOM 635 C CA . GLU A 1 84 ? 28.588 -40.463 -37.577 1.00 52.09 84 GLU A CA 1
ATOM 636 C C . GLU A 1 84 ? 29.091 -39.017 -37.602 1.00 52.09 84 GLU A C 1
ATOM 638 O O . GLU A 1 84 ? 28.363 -38.057 -37.356 1.00 52.09 84 GLU A O 1
ATOM 643 N N . GLU A 1 85 ? 30.403 -38.920 -37.808 1.00 50.84 85 GLU A N 1
ATOM 644 C CA . GLU A 1 85 ? 31.144 -37.789 -38.337 1.00 50.84 85 GLU A CA 1
ATOM 645 C C . GLU A 1 85 ? 30.485 -36.434 -38.063 1.00 50.84 85 GLU A C 1
ATOM 647 O O . GLU A 1 85 ? 29.724 -35.891 -38.866 1.00 50.84 85 GLU A O 1
ATOM 652 N N . GLY A 1 86 ? 30.948 -35.784 -36.995 1.00 47.53 86 GLY A N 1
ATOM 653 C CA . GLY A 1 86 ? 31.139 -34.338 -37.013 1.00 47.53 86 GLY A CA 1
ATOM 654 C C . GLY A 1 86 ? 32.136 -33.952 -38.112 1.00 47.53 86 GLY A C 1
ATOM 655 O O . GLY A 1 86 ? 33.177 -33.361 -37.834 1.00 47.53 86 GLY A O 1
ATOM 656 N N . SER A 1 87 ? 31.830 -34.289 -39.367 1.00 43.84 87 SER A N 1
ATOM 657 C CA . SER A 1 87 ? 32.211 -33.489 -40.504 1.00 43.84 87 SER A CA 1
ATOM 658 C C . SER A 1 87 ? 31.595 -32.140 -40.203 1.00 43.84 87 SER A C 1
ATOM 660 O O . SER A 1 87 ? 30.398 -31.903 -40.373 1.00 43.84 87 SER A O 1
ATOM 662 N N . ILE A 1 88 ? 32.432 -31.259 -39.662 1.00 49.94 88 ILE A N 1
ATOM 663 C CA . ILE A 1 88 ? 32.253 -29.834 -39.822 1.00 49.94 88 ILE A CA 1
ATOM 664 C C . ILE A 1 88 ? 32.295 -29.668 -41.337 1.00 49.94 88 ILE A C 1
ATOM 666 O O . ILE A 1 88 ? 33.348 -29.424 -41.925 1.00 49.94 88 ILE A O 1
ATOM 670 N N . ILE A 1 89 ? 31.148 -29.874 -41.989 1.00 50.56 89 ILE A N 1
ATOM 671 C CA . ILE A 1 89 ? 30.883 -29.233 -43.255 1.00 50.56 89 ILE A CA 1
ATOM 672 C C . ILE A 1 89 ? 31.194 -27.793 -42.898 1.00 50.56 89 ILE A C 1
ATOM 674 O O . ILE A 1 89 ? 30.569 -27.233 -41.993 1.00 50.56 89 ILE A O 1
ATOM 678 N N . ALA A 1 90 ? 32.277 -27.263 -43.460 1.00 56.03 90 ALA A N 1
ATOM 679 C CA . ALA A 1 90 ? 32.518 -25.844 -43.411 1.00 56.03 90 ALA A CA 1
ATOM 680 C C . ALA A 1 90 ? 31.275 -25.260 -44.065 1.00 56.03 90 ALA A C 1
ATOM 682 O O . ALA A 1 90 ? 31.154 -25.272 -45.288 1.00 56.03 90 ALA A O 1
ATOM 683 N N . GLU A 1 91 ? 30.291 -24.914 -43.239 1.00 54.94 91 GLU A N 1
ATOM 684 C CA . GLU A 1 91 ? 29.093 -24.262 -43.691 1.00 54.94 91 GLU A CA 1
ATOM 685 C C . GLU A 1 91 ? 29.628 -22.962 -44.256 1.00 54.94 91 GLU A C 1
ATOM 687 O O . GLU A 1 91 ? 30.141 -22.107 -43.524 1.00 54.94 91 GLU A O 1
ATOM 692 N N . GLU A 1 92 ? 29.666 -22.891 -45.591 1.00 62.47 92 GLU A N 1
ATOM 693 C CA . GLU A 1 92 ? 29.951 -21.646 -46.276 1.00 62.47 92 GLU A CA 1
ATOM 694 C C . GLU A 1 92 ? 29.088 -20.597 -45.585 1.00 62.47 92 GLU A C 1
ATOM 696 O O . GLU A 1 92 ? 27.919 -20.893 -45.318 1.00 62.47 92 GLU A O 1
ATOM 701 N N . PRO A 1 93 ? 29.642 -19.428 -45.220 1.00 61.59 93 PRO A N 1
ATOM 702 C CA . PRO A 1 93 ? 28.879 -18.414 -44.521 1.00 61.59 93 PRO A CA 1
ATOM 703 C C . PRO A 1 93 ? 27.706 -18.041 -45.418 1.00 61.59 93 PRO A C 1
ATOM 705 O O . PRO A 1 93 ? 27.850 -17.248 -46.351 1.00 61.59 93 PRO A O 1
ATOM 708 N N . GLN A 1 94 ? 26.558 -18.667 -45.156 1.00 66.88 94 GLN A N 1
ATOM 709 C CA . GLN A 1 94 ? 25.326 -18.399 -45.862 1.00 66.88 94 GLN A CA 1
ATOM 710 C C . GLN A 1 94 ? 25.122 -16.899 -45.711 1.00 66.88 94 GLN A C 1
ATOM 712 O O . GLN A 1 94 ? 25.237 -16.390 -44.585 1.00 66.88 94 GLN A O 1
ATOM 717 N N . PRO A 1 95 ? 24.911 -16.161 -46.812 1.00 70.00 95 PRO A N 1
ATOM 718 C CA . PRO A 1 95 ? 24.729 -14.728 -46.724 1.00 70.00 95 PRO A CA 1
ATOM 719 C C . PRO A 1 95 ? 23.591 -14.486 -45.741 1.00 70.00 95 PRO A C 1
ATOM 721 O O . PRO A 1 95 ? 22.461 -14.930 -45.956 1.00 70.00 95 PRO A O 1
ATOM 724 N N . GLY A 1 96 ? 23.931 -13.858 -44.613 1.00 73.12 96 GLY A N 1
ATOM 725 C CA . GLY A 1 96 ? 22.974 -13.596 -43.555 1.00 73.12 96 GLY A CA 1
ATOM 726 C C . GLY A 1 96 ? 21.752 -12.904 -44.146 1.00 73.12 96 GLY A C 1
ATOM 727 O O . GLY A 1 96 ? 21.870 -12.067 -45.041 1.00 73.12 96 GLY A O 1
ATOM 728 N N . LEU A 1 97 ? 20.569 -13.241 -43.634 1.00 79.75 97 LEU A N 1
ATOM 729 C CA . LEU A 1 97 ? 19.295 -12.671 -44.092 1.00 79.75 97 LEU A CA 1
ATOM 730 C C . LEU A 1 97 ? 19.249 -11.134 -43.985 1.00 79.75 97 LEU A C 1
ATOM 732 O O . LEU A 1 97 ? 18.350 -10.495 -44.529 1.00 79.75 97 LEU A O 1
ATOM 736 N N . THR A 1 98 ? 20.210 -10.533 -43.281 1.00 85.75 98 THR A N 1
ATOM 737 C CA . THR A 1 98 ? 20.382 -9.094 -43.129 1.00 85.75 98 THR A CA 1
ATOM 738 C C . THR A 1 98 ? 21.779 -8.658 -43.561 1.00 85.75 98 THR A C 1
ATOM 740 O O . THR A 1 98 ? 22.782 -9.314 -43.285 1.00 85.75 98 THR A O 1
ATOM 743 N N . ASN A 1 99 ? 21.857 -7.488 -44.195 1.00 89.81 99 ASN A N 1
ATOM 744 C CA . ASN A 1 99 ? 23.132 -6.833 -44.467 1.00 89.81 99 ASN A CA 1
ATOM 745 C C . ASN A 1 99 ? 23.761 -6.330 -43.150 1.00 89.81 99 ASN A C 1
ATOM 747 O O . ASN A 1 99 ? 23.059 -5.866 -42.251 1.00 89.81 99 ASN A O 1
ATOM 751 N N . ASP A 1 100 ? 25.088 -6.352 -43.065 1.00 87.56 100 ASP A N 1
ATOM 752 C CA . ASP A 1 100 ? 25.891 -5.867 -41.940 1.00 87.56 100 ASP A CA 1
ATOM 753 C C . ASP A 1 100 ? 25.551 -4.415 -41.546 1.00 87.56 100 ASP A C 1
ATOM 755 O O . ASP A 1 100 ? 25.466 -4.085 -40.362 1.00 87.56 100 ASP A O 1
ATOM 759 N N . ALA A 1 101 ? 25.234 -3.558 -42.523 1.00 89.38 101 ALA A N 1
ATOM 760 C CA . ALA A 1 101 ? 24.770 -2.191 -42.266 1.00 89.38 101 ALA A CA 1
ATOM 761 C C . ALA A 1 101 ? 23.448 -2.140 -41.471 1.00 89.38 101 ALA A C 1
ATOM 763 O O . ALA A 1 101 ? 23.312 -1.336 -40.546 1.00 89.38 101 ALA A O 1
ATOM 764 N N . ALA A 1 102 ? 22.491 -3.019 -41.787 1.00 88.69 102 ALA A N 1
ATOM 765 C CA . ALA A 1 102 ? 21.221 -3.106 -41.066 1.00 88.69 102 ALA A CA 1
ATOM 766 C C . ALA A 1 102 ? 21.436 -3.651 -39.648 1.00 88.69 102 ALA A C 1
ATOM 768 O O . ALA A 1 102 ? 20.875 -3.129 -38.687 1.00 88.69 102 ALA A O 1
ATOM 769 N N . THR A 1 103 ? 22.309 -4.649 -39.497 1.00 90.44 103 THR A N 1
ATOM 770 C CA . THR A 1 103 ? 22.654 -5.218 -38.190 1.00 90.44 103 THR A CA 1
ATOM 771 C C . THR A 1 103 ? 23.330 -4.190 -37.277 1.00 90.44 103 THR A C 1
ATOM 773 O O . THR A 1 103 ? 23.025 -4.136 -36.086 1.00 90.44 103 THR A O 1
ATOM 776 N N . ARG A 1 104 ? 24.210 -3.336 -37.817 1.00 92.12 104 ARG A N 1
ATOM 777 C CA . ARG A 1 104 ? 24.816 -2.217 -37.073 1.00 92.12 104 ARG A CA 1
ATOM 778 C C . ARG A 1 104 ? 23.772 -1.190 -36.645 1.00 92.12 104 ARG A C 1
ATOM 780 O O . ARG A 1 104 ? 23.687 -0.893 -35.463 1.00 92.12 104 ARG A O 1
ATOM 787 N N . SER A 1 105 ? 22.908 -0.755 -37.562 1.00 93.94 105 SER A N 1
ATOM 788 C CA . SER A 1 105 ? 21.839 0.200 -37.244 1.00 93.94 105 SER A CA 1
ATOM 789 C C . SER A 1 105 ? 20.878 -0.322 -36.166 1.00 93.94 105 SER A C 1
ATOM 791 O O . SER A 1 105 ? 20.516 0.423 -35.256 1.00 93.94 105 SER A O 1
ATOM 793 N N . MET A 1 106 ? 20.521 -1.613 -36.205 1.00 92.75 106 MET A N 1
ATOM 794 C CA . MET A 1 106 ? 19.724 -2.242 -35.148 1.00 92.75 106 MET A CA 1
ATOM 795 C C . MET A 1 106 ? 20.449 -2.203 -33.800 1.00 92.75 106 MET A C 1
ATOM 797 O O . MET A 1 106 ? 19.846 -1.777 -32.817 1.00 92.75 106 MET A O 1
ATOM 801 N N . ARG A 1 107 ? 21.737 -2.574 -33.746 1.00 92.56 107 ARG A N 1
ATOM 802 C CA . ARG A 1 107 ? 22.542 -2.506 -32.511 1.00 92.56 107 ARG A CA 1
ATOM 803 C C . ARG A 1 107 ? 22.648 -1.083 -31.966 1.00 92.56 107 ARG A C 1
ATOM 805 O O . ARG A 1 107 ? 22.475 -0.902 -30.766 1.00 92.56 107 ARG A O 1
ATOM 812 N N . ASP A 1 108 ? 22.851 -0.095 -32.831 1.00 94.44 108 ASP A N 1
ATOM 813 C CA . ASP A 1 108 ? 22.939 1.314 -32.438 1.00 94.44 108 ASP A CA 1
ATOM 814 C C . ASP A 1 108 ? 21.605 1.818 -31.866 1.00 94.44 108 ASP A C 1
ATOM 816 O O . ASP A 1 108 ? 21.578 2.477 -30.827 1.00 94.44 108 ASP A O 1
ATOM 820 N N . SER A 1 109 ? 20.477 1.453 -32.488 1.00 91.81 109 SER A N 1
ATOM 821 C CA . SER A 1 109 ? 19.144 1.802 -31.976 1.00 91.81 109 SER A CA 1
ATOM 822 C C . SER A 1 109 ? 18.834 1.131 -30.633 1.00 91.81 109 SER A C 1
ATOM 824 O O . SER A 1 109 ? 18.285 1.768 -29.737 1.00 91.81 109 SER A O 1
ATOM 826 N N . LEU A 1 110 ? 19.244 -0.129 -30.457 1.00 92.50 110 LEU A N 1
ATOM 827 C CA . LEU A 1 110 ? 19.093 -0.869 -29.204 1.00 92.50 110 LEU A CA 1
ATOM 828 C C . LEU A 1 110 ? 19.974 -0.280 -28.097 1.00 92.50 110 LEU A C 1
ATOM 830 O O . LEU A 1 110 ? 19.522 -0.166 -26.962 1.00 92.50 110 LEU A O 1
ATOM 834 N N . ALA A 1 111 ? 21.194 0.151 -28.429 1.00 90.50 111 ALA A N 1
ATOM 835 C CA . ALA A 1 111 ? 22.086 0.838 -27.501 1.00 90.50 111 ALA A CA 1
ATOM 836 C C . ALA A 1 111 ? 21.514 2.197 -27.063 1.00 90.50 111 ALA A C 1
ATOM 838 O O . ALA A 1 111 ? 21.526 2.512 -25.874 1.00 90.50 111 ALA A O 1
ATOM 839 N N . ALA A 1 112 ? 20.945 2.973 -27.990 1.00 89.94 112 ALA A N 1
ATOM 840 C CA . ALA A 1 112 ? 20.277 4.234 -27.669 1.00 89.94 112 ALA A CA 1
ATOM 841 C C . ALA A 1 112 ? 19.046 4.027 -26.767 1.00 89.94 112 ALA A C 1
ATOM 843 O O . ALA A 1 112 ? 18.834 4.785 -25.821 1.00 89.94 112 ALA A O 1
ATOM 844 N N . LEU A 1 113 ? 18.257 2.977 -27.019 1.00 87.31 113 LEU A N 1
ATOM 845 C CA . LEU A 1 113 ? 17.132 2.606 -26.158 1.00 87.31 113 LEU A CA 1
ATOM 846 C C . LEU A 1 113 ? 17.595 2.142 -24.774 1.00 87.31 113 LEU A C 1
ATOM 848 O O . LEU A 1 113 ? 16.976 2.517 -23.784 1.00 87.31 113 LEU A O 1
ATOM 852 N N . ALA A 1 114 ? 18.683 1.376 -24.688 1.00 84.69 114 ALA A N 1
ATOM 853 C CA . ALA A 1 114 ? 19.256 0.948 -23.415 1.00 84.69 114 ALA A CA 1
ATOM 854 C C . ALA A 1 114 ? 19.735 2.143 -22.575 1.00 84.69 114 ALA A C 1
ATOM 856 O O . ALA A 1 114 ? 19.464 2.180 -21.380 1.00 84.69 114 ALA A O 1
ATOM 857 N N . MET A 1 115 ? 20.357 3.150 -23.200 1.00 84.44 115 MET A N 1
ATOM 858 C CA . MET A 1 115 ? 20.747 4.392 -22.518 1.00 84.44 115 MET A CA 1
ATOM 859 C C . MET A 1 115 ? 19.546 5.209 -22.020 1.00 84.44 115 MET A C 1
ATOM 861 O O . MET A 1 115 ? 19.637 5.869 -20.991 1.00 84.44 115 MET A O 1
ATOM 865 N N . LEU A 1 116 ? 18.413 5.175 -22.729 1.00 81.81 116 LEU A N 1
ATOM 866 C CA . LEU A 1 116 ? 17.187 5.859 -22.302 1.00 81.81 116 LEU A CA 1
ATOM 867 C C . LEU A 1 116 ? 16.422 5.082 -21.218 1.00 81.81 116 LEU A C 1
ATOM 869 O O . LEU A 1 116 ? 15.747 5.684 -20.385 1.00 81.81 116 LEU A O 1
ATOM 873 N N . ALA A 1 117 ? 16.503 3.751 -21.251 1.00 78.50 117 ALA A N 1
ATOM 874 C CA . ALA A 1 117 ? 15.841 2.846 -20.316 1.00 78.50 117 ALA A CA 1
ATOM 875 C C . ALA A 1 117 ? 16.658 2.584 -19.042 1.00 78.50 117 ALA A C 1
ATOM 877 O O . ALA A 1 117 ? 16.167 1.898 -18.144 1.00 78.50 117 ALA A O 1
ATOM 878 N N . GLU A 1 118 ? 17.885 3.102 -18.956 1.00 74.06 118 GLU A N 1
ATOM 879 C CA . GLU A 1 118 ? 18.703 2.997 -17.757 1.00 74.06 118 GLU A CA 1
ATOM 880 C C . GLU A 1 118 ? 17.977 3.715 -16.606 1.00 74.06 118 GLU A C 1
ATOM 882 O O . GLU A 1 118 ? 17.711 4.920 -16.691 1.00 74.06 118 GLU A O 1
ATOM 887 N N . PRO A 1 119 ? 17.580 3.001 -15.535 1.00 68.81 119 PRO A N 1
ATOM 888 C CA . PRO A 1 119 ? 16.930 3.638 -14.406 1.00 68.81 119 PRO A CA 1
ATOM 889 C C . PRO A 1 119 ? 17.936 4.606 -13.784 1.00 68.81 119 PRO A C 1
ATOM 891 O O . PRO A 1 119 ? 18.887 4.191 -13.130 1.00 68.81 119 PRO A O 1
ATOM 894 N N . GLY A 1 120 ? 17.719 5.912 -13.974 1.00 65.50 120 GLY A N 1
ATOM 895 C CA . GLY A 1 120 ? 18.600 6.984 -13.485 1.00 65.50 120 GLY A CA 1
ATOM 896 C C . GLY A 1 120 ? 18.742 7.066 -11.958 1.00 65.50 120 GLY A C 1
ATOM 897 O O . GLY A 1 120 ? 19.340 8.007 -11.444 1.00 65.50 120 GLY A O 1
ATOM 898 N N . MET A 1 121 ? 18.188 6.099 -11.226 1.00 62.94 121 MET A N 1
ATOM 899 C CA . MET A 1 121 ? 18.319 5.951 -9.789 1.00 62.94 121 MET A CA 1
ATOM 900 C C . MET A 1 121 ? 18.821 4.529 -9.497 1.00 62.94 121 MET A C 1
ATOM 902 O O . MET A 1 121 ? 18.097 3.571 -9.788 1.00 62.94 121 MET A O 1
ATOM 906 N N . PRO A 1 122 ? 20.021 4.353 -8.911 1.00 61.53 122 PRO A N 1
ATOM 907 C CA . PRO A 1 122 ? 20.435 3.042 -8.430 1.00 61.53 122 PRO A CA 1
ATOM 908 C C . PRO A 1 122 ? 19.397 2.528 -7.420 1.00 61.53 122 PRO A C 1
ATOM 910 O O . PRO A 1 122 ? 18.833 3.342 -6.676 1.00 61.53 122 PRO A O 1
ATOM 913 N N . PRO A 1 123 ? 19.125 1.209 -7.364 1.00 60.25 123 PRO A N 1
ATOM 914 C CA . PRO A 1 123 ? 18.215 0.662 -6.371 1.00 60.25 123 PRO A CA 1
ATOM 915 C C . PRO A 1 123 ? 18.754 1.024 -4.986 1.00 60.25 123 PRO A C 1
ATOM 917 O O . PRO A 1 123 ? 19.791 0.520 -4.553 1.00 60.25 123 PRO A O 1
ATOM 920 N N . GLN A 1 124 ? 18.074 1.945 -4.301 1.00 61.59 124 GLN A N 1
ATOM 921 C CA . GLN A 1 124 ? 18.358 2.222 -2.904 1.00 61.59 124 GLN A CA 1
ATOM 922 C C . GLN A 1 124 ? 17.971 0.971 -2.126 1.00 61.59 124 GLN A C 1
ATOM 924 O O . GLN A 1 124 ? 16.796 0.727 -1.866 1.00 61.59 124 GLN A O 1
ATOM 929 N N . ILE A 1 125 ? 18.969 0.169 -1.759 1.00 58.38 125 ILE A N 1
ATOM 930 C CA . ILE A 1 125 ? 18.824 -0.863 -0.737 1.00 58.38 125 ILE A CA 1
ATOM 931 C C . ILE A 1 125 ? 18.742 -0.122 0.603 1.00 58.38 125 ILE A C 1
ATOM 933 O O . ILE A 1 125 ? 19.700 -0.043 1.371 1.00 58.38 125 ILE A O 1
ATOM 937 N N . VAL A 1 126 ? 17.596 0.504 0.854 1.00 58.62 126 VAL A N 1
ATOM 938 C CA . VAL A 1 126 ? 17.189 0.888 2.202 1.00 58.62 126 VAL A CA 1
ATOM 939 C C . VAL A 1 126 ? 16.926 -0.407 2.972 1.00 58.62 126 VAL A C 1
ATOM 941 O O . VAL A 1 126 ? 16.402 -1.373 2.420 1.00 58.62 126 VAL A O 1
ATOM 944 N N . ARG A 1 127 ? 17.423 -0.458 4.214 1.00 60.41 127 ARG A N 1
ATOM 945 C CA . ARG A 1 127 ? 17.440 -1.619 5.124 1.00 60.41 127 ARG A CA 1
ATOM 946 C C . ARG A 1 127 ? 16.369 -2.669 4.809 1.00 60.41 127 ARG A C 1
ATOM 948 O O . ARG A 1 127 ? 15.190 -2.413 5.007 1.00 60.41 127 ARG A O 1
ATOM 955 N N . SER A 1 128 ? 16.823 -3.853 4.404 1.00 58.66 128 SER A N 1
ATOM 956 C CA . SER A 1 128 ? 16.163 -5.151 4.587 1.00 58.66 128 SER A CA 1
ATOM 957 C C . SER A 1 128 ? 14.625 -5.112 4.661 1.00 58.66 128 SER A C 1
ATOM 959 O O . SER A 1 128 ? 14.062 -5.422 5.708 1.00 58.66 128 SER A O 1
ATOM 961 N N . GLY A 1 129 ? 13.941 -4.728 3.580 1.00 55.94 129 GLY A N 1
ATOM 962 C CA . GLY A 1 129 ? 12.483 -4.882 3.502 1.00 55.94 129 GLY A CA 1
ATOM 963 C C . GLY A 1 129 ? 11.770 -3.986 2.499 1.00 55.94 129 GLY A C 1
ATOM 964 O O . GLY A 1 129 ? 10.849 -4.452 1.843 1.00 55.94 129 GLY A O 1
ATOM 965 N N . GLU A 1 130 ? 12.204 -2.740 2.316 1.00 58.75 130 GLU A N 1
ATOM 966 C CA . GLU A 1 130 ? 11.471 -1.796 1.465 1.00 58.75 130 GLU A CA 1
ATOM 967 C C . GLU A 1 130 ? 11.857 -2.013 -0.002 1.00 58.75 130 GLU A C 1
ATOM 969 O O . GLU A 1 130 ? 12.779 -1.408 -0.548 1.00 58.75 130 GLU A O 1
ATOM 974 N N . THR A 1 131 ? 11.167 -2.936 -0.664 1.00 64.50 131 THR A N 1
ATOM 975 C CA . THR A 1 131 ? 11.198 -2.978 -2.129 1.00 64.50 131 THR A CA 1
ATOM 976 C C . THR A 1 131 ? 10.698 -1.630 -2.669 1.00 64.50 131 THR A C 1
ATOM 978 O O . THR A 1 131 ? 9.782 -1.036 -2.095 1.00 64.50 131 THR A O 1
ATOM 981 N N . SER A 1 132 ? 11.265 -1.123 -3.774 1.00 68.94 132 SER A N 1
ATOM 982 C CA . SER A 1 132 ? 10.848 0.171 -4.359 1.00 68.94 132 SER A CA 1
ATOM 983 C C . SER A 1 132 ? 9.337 0.246 -4.633 1.00 68.94 132 SER A C 1
ATOM 985 O O . SER A 1 132 ? 8.742 1.323 -4.607 1.00 68.94 132 SER A O 1
ATOM 987 N N . LEU A 1 133 ? 8.708 -0.913 -4.846 1.00 79.25 133 LEU A N 1
ATOM 988 C CA . LEU A 1 133 ? 7.274 -1.060 -5.030 1.00 79.25 133 LEU A CA 1
ATOM 989 C C . LEU A 1 133 ? 6.488 -0.929 -3.722 1.00 79.25 133 LEU A C 1
ATOM 991 O O . LEU A 1 133 ? 5.452 -0.274 -3.721 1.00 79.25 133 LEU A O 1
ATOM 995 N N . GLU A 1 134 ? 6.953 -1.516 -2.616 1.00 85.94 134 GLU A N 1
ATOM 996 C CA . GLU A 1 134 ? 6.258 -1.401 -1.329 1.00 85.94 134 GLU A CA 1
ATOM 997 C C . GLU A 1 134 ? 6.167 0.061 -0.883 1.00 85.94 134 GLU A C 1
ATOM 999 O O . GLU A 1 134 ? 5.105 0.501 -0.446 1.00 85.94 134 GLU A O 1
ATOM 1004 N N . GLY A 1 135 ? 7.246 0.831 -1.052 1.00 85.06 135 GLY A N 1
ATOM 1005 C CA . GLY A 1 135 ? 7.246 2.265 -0.760 1.00 85.06 135 GLY A CA 1
ATOM 1006 C C . GLY A 1 135 ? 6.195 3.020 -1.579 1.00 85.06 135 GLY A C 1
ATOM 1007 O O . GLY A 1 135 ? 5.400 3.775 -1.025 1.00 85.06 135 GLY A O 1
ATOM 1008 N N . LEU A 1 136 ? 6.123 2.750 -2.884 1.00 85.69 136 LEU A N 1
ATOM 1009 C CA . LEU A 1 136 ? 5.137 3.369 -3.771 1.00 85.69 136 LEU A CA 1
ATOM 1010 C C . LEU A 1 136 ? 3.700 2.955 -3.418 1.00 85.69 136 LEU A C 1
ATOM 1012 O O . LEU A 1 136 ? 2.817 3.801 -3.318 1.00 85.69 136 LEU A O 1
ATOM 1016 N N . VAL A 1 137 ? 3.462 1.668 -3.165 1.00 91.38 137 VAL A N 1
ATOM 1017 C CA . VAL A 1 137 ? 2.149 1.143 -2.763 1.00 91.38 137 VAL A CA 1
ATOM 1018 C C . VAL A 1 137 ? 1.713 1.720 -1.415 1.00 91.38 137 VAL A C 1
ATOM 1020 O O . VAL A 1 137 ? 0.550 2.077 -1.247 1.00 91.38 137 VAL A O 1
ATOM 1023 N N . ARG A 1 138 ? 2.634 1.879 -0.460 1.00 88.94 138 ARG A N 1
ATOM 1024 C CA . ARG A 1 138 ? 2.360 2.503 0.840 1.00 88.94 138 ARG A CA 1
ATOM 1025 C C . ARG A 1 138 ? 1.927 3.956 0.688 1.00 88.94 138 ARG A C 1
ATOM 1027 O O . ARG A 1 138 ? 0.953 4.351 1.322 1.00 88.94 138 ARG A O 1
ATOM 1034 N N . GLU A 1 139 ? 2.611 4.730 -0.147 1.00 91.25 139 GLU A N 1
ATOM 1035 C CA . GLU A 1 139 ? 2.230 6.120 -0.418 1.00 91.25 139 GLU A CA 1
ATOM 1036 C C . GLU A 1 139 ? 0.856 6.219 -1.097 1.00 91.25 139 GLU A C 1
ATOM 1038 O O . GLU A 1 139 ? 0.071 7.106 -0.764 1.00 91.25 139 GLU A O 1
ATOM 1043 N N .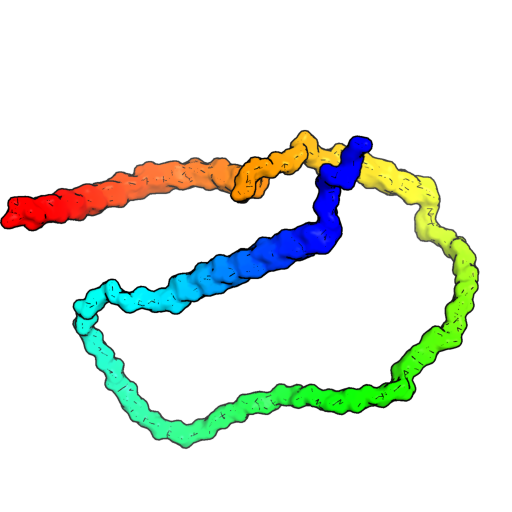 LEU A 1 140 ? 0.504 5.257 -1.956 1.00 92.25 140 LEU A N 1
ATOM 1044 C CA . LEU A 1 140 ? -0.825 5.186 -2.572 1.00 92.25 140 LEU A CA 1
ATOM 1045 C C . LEU A 1 140 ? -1.932 4.750 -1.596 1.00 92.25 140 LEU A C 1
ATOM 1047 O O . LEU A 1 140 ? -3.049 5.259 -1.670 1.00 92.25 140 LEU A O 1
ATOM 1051 N N . ILE A 1 141 ? -1.647 3.826 -0.675 1.00 95.75 141 ILE A N 1
ATOM 1052 C CA . ILE A 1 141 ? -2.637 3.286 0.275 1.00 95.75 141 ILE A CA 1
ATOM 1053 C C . ILE A 1 141 ? -2.831 4.206 1.493 1.00 95.75 141 ILE A C 1
ATOM 1055 O O . ILE A 1 141 ? -3.908 4.220 2.095 1.00 95.75 141 ILE A O 1
ATOM 1059 N N . ARG A 1 142 ? -1.825 5.012 1.851 1.00 96.06 142 ARG A N 1
ATOM 1060 C CA . ARG A 1 142 ? -1.864 5.943 2.990 1.00 96.06 142 ARG A CA 1
ATOM 1061 C C . ARG A 1 142 ? -3.130 6.818 3.052 1.00 96.06 142 ARG A C 1
ATOM 1063 O O . ARG A 1 142 ? -3.741 6.827 4.120 1.00 96.06 142 ARG A O 1
ATOM 1070 N N . PRO A 1 143 ? -3.567 7.524 1.987 1.00 95.19 143 PRO A N 1
ATOM 1071 C CA . PRO A 1 143 ? -4.768 8.360 2.060 1.00 95.19 143 PRO A CA 1
ATOM 1072 C C . PRO A 1 143 ? -6.053 7.552 2.281 1.00 95.19 143 PRO A C 1
ATOM 1074 O O . PRO A 1 143 ? -6.937 7.997 3.007 1.00 95.19 143 PRO A O 1
ATOM 1077 N N . MET A 1 144 ? -6.150 6.346 1.712 1.00 96.25 144 MET A N 1
ATOM 1078 C CA . MET A 1 144 ? -7.330 5.492 1.886 1.00 96.25 144 MET A CA 1
ATOM 1079 C C . MET A 1 144 ? -7.430 4.956 3.315 1.00 96.25 144 MET A C 1
ATOM 1081 O O . MET A 1 144 ? -8.514 4.927 3.891 1.00 96.25 144 MET A O 1
ATOM 1085 N N . LEU A 1 145 ? -6.294 4.569 3.905 1.00 96.62 145 LEU A N 1
ATOM 1086 C CA . LEU A 1 145 ? -6.245 4.150 5.305 1.00 96.62 145 LEU A CA 1
ATOM 1087 C C . LEU A 1 145 ? 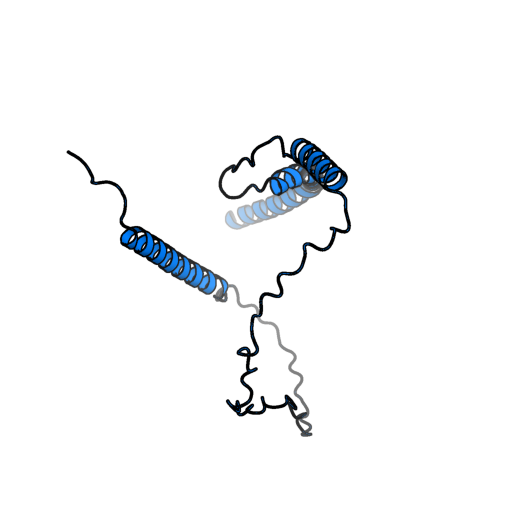-6.521 5.305 6.265 1.00 96.62 145 LEU A C 1
ATOM 1089 O O . LEU A 1 145 ? -7.180 5.084 7.274 1.00 96.62 145 LEU A O 1
ATOM 1093 N N . ALA A 1 146 ? -6.042 6.515 5.965 1.00 96.56 146 ALA A N 1
ATOM 1094 C CA . ALA A 1 146 ? -6.328 7.693 6.779 1.00 96.56 146 ALA A CA 1
ATOM 1095 C C . ALA A 1 146 ? -7.836 7.976 6.826 1.00 96.56 146 ALA A C 1
ATOM 1097 O O . ALA A 1 146 ? -8.402 8.019 7.911 1.00 96.56 146 ALA A O 1
ATOM 1098 N N . GLN A 1 147 ? -8.496 8.030 5.664 1.00 97.06 147 GLN A N 1
ATOM 1099 C CA . GLN A 1 147 ? -9.945 8.226 5.594 1.00 97.06 147 GLN A CA 1
ATOM 1100 C C . GLN A 1 147 ? -10.709 7.118 6.330 1.00 97.06 147 GLN A C 1
ATOM 1102 O O . GLN A 1 147 ? -11.628 7.387 7.097 1.00 97.06 147 GLN A O 1
ATOM 1107 N N . TRP A 1 148 ? -10.303 5.860 6.143 1.00 97.50 148 TRP A N 1
ATOM 1108 C CA . TRP A 1 148 ? -10.933 4.744 6.840 1.00 97.50 148 TRP A CA 1
ATOM 1109 C C . TRP A 1 148 ? -10.772 4.847 8.361 1.00 97.50 148 TRP A C 1
ATOM 1111 O O . TRP A 1 148 ? -11.718 4.569 9.098 1.00 97.50 148 TRP A O 1
ATOM 1121 N N . LEU A 1 149 ? -9.593 5.250 8.843 1.00 97.12 149 LEU A N 1
ATOM 1122 C CA . LEU A 1 149 ? -9.364 5.477 10.266 1.00 97.12 149 LEU A CA 1
ATOM 1123 C C . LEU A 1 149 ? -10.235 6.623 10.782 1.00 97.12 149 LEU A C 1
ATOM 1125 O O . LEU A 1 149 ? -10.857 6.451 11.822 1.00 97.12 149 LEU A O 1
ATOM 1129 N N . ASP A 1 150 ? -10.344 7.733 10.059 1.00 96.56 150 ASP A N 1
ATOM 1130 C CA . ASP A 1 150 ? -11.196 8.854 10.469 1.00 96.56 150 ASP A CA 1
ATOM 1131 C C . ASP A 1 150 ? -12.668 8.428 10.619 1.00 96.56 150 ASP A C 1
ATOM 1133 O O . ASP A 1 150 ? -13.327 8.807 11.589 1.00 96.56 150 ASP A O 1
ATOM 1137 N N . ASP A 1 151 ? -13.155 7.563 9.725 1.00 97.50 151 ASP A N 1
ATOM 1138 C CA . ASP A 1 151 ? -14.543 7.094 9.738 1.00 97.50 151 ASP A CA 1
ATOM 1139 C C . ASP A 1 151 ? -14.813 6.005 10.798 1.00 97.50 151 ASP A C 1
ATOM 1141 O O . ASP A 1 151 ? -15.895 5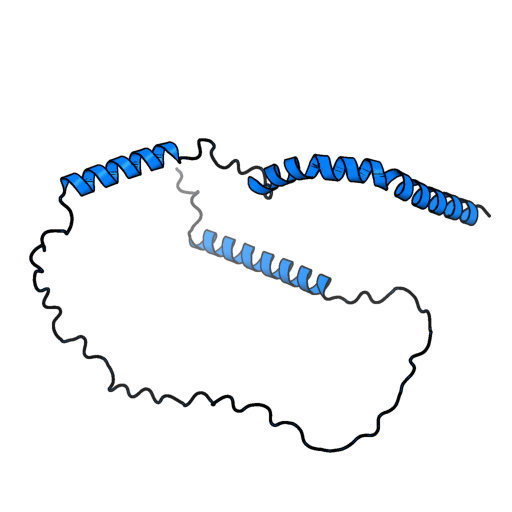.960 11.381 1.00 97.50 151 ASP A O 1
ATOM 1145 N N . ASN A 1 152 ? -13.850 5.112 11.069 1.00 96.19 152 ASN A N 1
ATOM 1146 C CA . ASN A 1 152 ? -14.087 3.890 11.861 1.00 96.19 152 ASN A CA 1
ATOM 1147 C C . ASN A 1 152 ? -13.443 3.911 13.257 1.00 96.19 152 ASN A C 1
ATOM 1149 O O . ASN A 1 152 ? -13.881 3.196 14.163 1.00 96.19 152 ASN A O 1
ATOM 1153 N N . LEU A 1 153 ? -12.398 4.713 13.468 1.00 97.00 153 LEU A N 1
ATOM 1154 C CA . LEU A 1 153 ? -11.682 4.778 14.744 1.00 97.00 153 LEU A CA 1
ATOM 1155 C C . LEU A 1 153 ? -12.554 5.282 15.908 1.00 97.00 153 LEU A C 1
ATOM 1157 O O . LEU A 1 153 ? -12.431 4.698 16.990 1.00 97.00 153 LEU A O 1
ATOM 1161 N N . PRO A 1 154 ? -13.451 6.281 15.745 1.00 96.69 154 PRO A N 1
ATOM 1162 C CA . PRO A 1 154 ? -14.284 6.761 16.849 1.00 96.69 154 PRO A CA 1
ATOM 1163 C C . PRO A 1 154 ? -15.134 5.652 17.484 1.00 96.69 154 PRO A C 1
ATOM 1165 O O . PRO A 1 154 ? -15.100 5.466 18.701 1.00 96.69 154 PRO A O 1
ATOM 1168 N N . GLU A 1 155 ? -15.822 4.850 16.667 1.00 96.44 155 GLU A N 1
ATOM 1169 C CA . GLU A 1 155 ? -16.676 3.755 17.145 1.00 96.44 155 GLU A CA 1
ATOM 1170 C C . GLU A 1 155 ? -15.862 2.670 17.867 1.00 96.44 155 GLU A C 1
ATOM 1172 O O . GLU A 1 155 ? -16.237 2.188 18.944 1.00 96.44 155 GLU A O 1
ATOM 1177 N N . ILE A 1 156 ? -14.706 2.307 17.300 1.00 96.31 156 ILE A N 1
ATOM 1178 C CA . ILE A 1 156 ? -13.798 1.317 17.887 1.00 96.31 156 ILE A CA 1
ATOM 1179 C C . ILE A 1 156 ? -13.333 1.778 19.273 1.00 96.31 156 ILE A C 1
ATOM 1181 O O . ILE A 1 156 ? -13.378 0.993 20.228 1.00 96.31 156 ILE A O 1
ATOM 1185 N N . VAL A 1 157 ? -12.922 3.043 19.398 1.00 96.88 157 VAL A N 1
ATOM 1186 C CA . VAL A 1 157 ? -12.456 3.621 20.663 1.00 96.88 157 VAL A CA 1
ATOM 1187 C C . VAL A 1 157 ? -13.588 3.693 21.680 1.00 96.88 157 VAL A C 1
ATOM 1189 O O . VAL A 1 157 ? -13.387 3.275 22.817 1.00 96.88 157 VAL A O 1
ATOM 1192 N N . GLU A 1 158 ? -14.788 4.137 21.304 1.00 97.06 158 GLU A N 1
ATOM 1193 C CA . GLU A 1 158 ? -15.926 4.178 22.227 1.00 97.06 158 GLU A CA 1
ATOM 1194 C C . GLU A 1 158 ? -16.253 2.806 22.821 1.00 97.06 158 GLU A C 1
ATOM 1196 O O . GLU A 1 158 ? -16.492 2.684 24.026 1.00 97.06 158 GLU A O 1
ATOM 1201 N N . ARG A 1 159 ? -16.252 1.761 21.989 1.00 96.62 159 ARG A N 1
ATOM 1202 C CA . ARG A 1 159 ? -16.512 0.387 22.431 1.00 96.62 159 ARG A CA 1
ATOM 1203 C C . ARG A 1 159 ? -15.434 -0.106 23.397 1.00 96.62 159 ARG A C 1
ATOM 1205 O O . ARG A 1 159 ? -15.766 -0.707 24.419 1.00 96.62 159 ARG A O 1
ATOM 1212 N N . LEU A 1 160 ? -14.163 0.172 23.101 1.00 95.81 160 LEU A N 1
ATOM 1213 C CA . LEU A 1 160 ? -13.029 -0.163 23.969 1.00 95.81 160 LEU A CA 1
ATOM 1214 C C . LEU A 1 160 ? -13.076 0.602 25.297 1.00 95.81 160 LEU A C 1
ATOM 1216 O O . LEU A 1 160 ? -12.898 -0.002 26.351 1.00 95.81 160 LEU A O 1
ATOM 1220 N N . VAL A 1 161 ? -13.380 1.902 25.270 1.00 96.69 161 VAL A N 1
ATOM 1221 C CA . VAL A 1 161 ? -13.502 2.738 26.473 1.00 96.69 161 VAL A CA 1
ATOM 1222 C C . VAL A 1 161 ? -14.673 2.280 27.341 1.00 96.69 161 VAL A C 1
ATOM 1224 O O . VAL A 1 161 ? -14.509 2.144 28.551 1.00 96.69 161 VAL A O 1
ATOM 1227 N N . LYS A 1 162 ? -15.839 1.983 26.752 1.00 95.69 162 LYS A N 1
ATOM 1228 C CA . LYS A 1 162 ? -16.987 1.423 27.487 1.00 95.69 162 LYS A CA 1
ATOM 1229 C C . LYS A 1 162 ? -16.610 0.113 28.180 1.00 95.69 162 LYS A C 1
ATOM 1231 O O . LYS A 1 162 ? -16.851 -0.023 29.377 1.00 95.69 162 LYS A O 1
ATOM 1236 N N . ALA A 1 163 ? -15.967 -0.809 27.459 1.00 94.88 163 ALA A N 1
ATOM 1237 C CA . ALA A 1 163 ? -15.492 -2.069 28.030 1.00 94.88 163 ALA A CA 1
ATOM 1238 C C . ALA A 1 163 ? -14.496 -1.845 29.183 1.00 94.88 163 ALA A C 1
ATOM 1240 O O . ALA A 1 163 ? -14.593 -2.496 30.224 1.00 94.88 163 ALA A O 1
ATOM 1241 N N .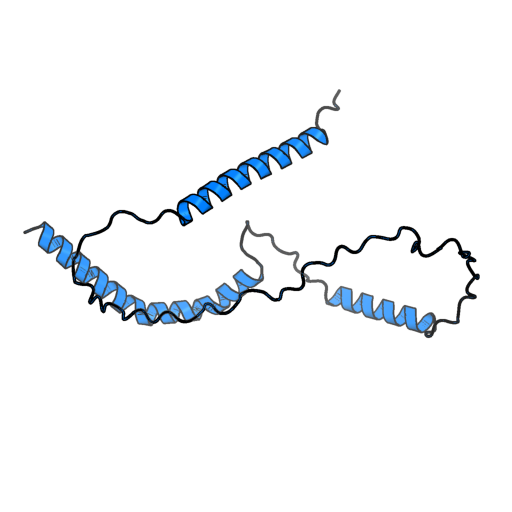 GLU A 1 164 ? -13.580 -0.888 29.032 1.00 96.19 164 GLU A N 1
ATOM 1242 C CA . GLU A 1 164 ? -12.577 -0.562 30.046 1.00 96.19 164 GLU A CA 1
ATOM 1243 C C . GLU A 1 164 ? -13.195 0.070 31.306 1.00 96.19 164 GLU A C 1
ATOM 1245 O O . GLU A 1 164 ? -12.844 -0.310 32.425 1.00 96.19 164 GLU A O 1
ATOM 1250 N N . ILE A 1 165 ? -14.176 0.967 31.155 1.00 94.94 165 ILE A N 1
ATOM 1251 C CA . ILE A 1 165 ? -14.911 1.552 32.288 1.00 94.94 165 ILE A CA 1
ATOM 1252 C C . ILE A 1 165 ? -15.685 0.468 33.040 1.00 94.94 165 ILE A C 1
ATOM 1254 O O . ILE A 1 165 ? -15.598 0.407 34.267 1.00 94.94 165 ILE A O 1
ATOM 1258 N N . THR A 1 166 ? -16.403 -0.412 32.335 1.00 94.50 166 THR A N 1
ATOM 1259 C CA . THR A 1 166 ? -17.125 -1.529 32.963 1.00 94.50 166 THR A CA 1
ATOM 1260 C C . THR A 1 166 ? -16.170 -2.439 33.735 1.00 94.50 166 THR A C 1
ATOM 1262 O O . THR A 1 166 ? -16.454 -2.800 34.877 1.00 94.50 166 THR A O 1
ATOM 1265 N N . ARG A 1 167 ? -15.000 -2.748 33.163 1.00 95.06 167 ARG A N 1
ATOM 1266 C CA . ARG A 1 167 ? -13.964 -3.565 33.811 1.00 95.06 167 ARG A CA 1
ATOM 1267 C C . ARG A 1 167 ? -13.439 -2.926 35.099 1.00 95.06 167 ARG A C 1
ATOM 1269 O O . ARG A 1 167 ? -13.305 -3.609 36.113 1.00 95.06 167 ARG A O 1
ATOM 1276 N N . ILE A 1 168 ? -13.146 -1.624 35.080 1.00 93.94 168 ILE A N 1
ATOM 1277 C CA . ILE A 1 168 ? -12.673 -0.892 36.266 1.00 93.94 168 ILE A CA 1
ATOM 1278 C C . ILE A 1 168 ? -13.780 -0.797 37.322 1.00 93.94 168 ILE A C 1
ATOM 1280 O O . ILE A 1 168 ? -13.509 -0.999 38.506 1.00 93.94 168 ILE A O 1
ATOM 1284 N N . ALA A 1 169 ? -15.020 -0.530 36.908 1.00 89.62 169 ALA A N 1
ATOM 1285 C CA . ALA A 1 169 ? -16.168 -0.453 37.805 1.00 89.62 169 ALA A CA 1
ATOM 1286 C C . ALA A 1 169 ? -16.414 -1.787 38.524 1.00 89.62 169 ALA A C 1
ATOM 1288 O O . ALA A 1 169 ? -16.613 -1.795 39.736 1.00 89.62 169 ALA A O 1
ATOM 1289 N N . GLN A 1 170 ? -16.308 -2.911 37.811 1.00 86.88 170 GLN A N 1
ATOM 1290 C CA . GLN A 1 170 ? -16.479 -4.240 38.395 1.00 86.88 170 GLN A CA 1
ATOM 1291 C C . GLN A 1 170 ? -15.319 -4.661 39.304 1.00 86.88 170 GLN A C 1
ATOM 1293 O O . GLN A 1 170 ? -15.530 -5.422 40.237 1.00 86.88 170 GLN A O 1
ATOM 1298 N N . LYS A 1 171 ? -14.103 -4.154 39.071 1.00 84.31 171 LYS A N 1
ATOM 1299 C CA . LYS A 1 171 ? -12.953 -4.383 39.961 1.00 84.31 171 LYS A CA 1
ATOM 1300 C C . LYS A 1 171 ? -13.003 -3.534 41.243 1.00 84.31 171 LYS A C 1
ATOM 1302 O O . LYS A 1 171 ? -12.311 -3.854 42.205 1.00 84.31 171 LYS A O 1
ATOM 1307 N N . LYS A 1 172 ? -13.735 -2.414 41.231 1.00 69.19 172 LYS A N 1
ATOM 1308 C CA . LYS A 1 172 ? -13.834 -1.479 42.366 1.00 69.19 172 LYS A CA 1
ATOM 1309 C C . LYS A 1 172 ? -15.048 -1.747 43.271 1.00 69.19 172 LYS A C 1
ATOM 1311 O O . LYS A 1 172 ? -15.085 -1.205 44.375 1.00 69.19 172 LYS A O 1
ATOM 1316 N N . SER A 1 173 ? -16.016 -2.539 42.811 1.00 52.09 173 SER A N 1
ATOM 1317 C CA . SER A 1 173 ? -17.082 -3.112 43.644 1.00 52.09 173 SER A CA 1
ATOM 1318 C C . SER A 1 173 ? -16.637 -4.422 44.278 1.00 52.09 173 SER A C 1
ATOM 1320 O O . SER A 1 173 ? -17.272 -4.769 45.297 1.00 52.09 173 SER A O 1
#

Sequence (173 aa):
MRQDGEPSVEEILDSIKKVIARDNRDSALADRQRRQPIDHVIAMEQPVIREEVPVTETSAPPVADTPAPAEVSADPAGVLDLEEEGSIIAEEPQPGLTNDAATRSMRDSLAALAMLAEPGMPPQIVRSGETSLEGLVRELIRPMLAQWLDDNLPEIVERLVKAEITRIAQKKS

Radius of gyration: 35.79 Å; chains: 1; bounding box: 83×61×90 Å

pLDDT: mean 71.25, std 20.87, range [36.22, 97.5]

Organism: NCBI:txid1476466

Foldseek 3Di:
DDPDDDDDPVNVVVVVVVVVVVVVVVVVVVVVVVPDDPPDDDDDDDDDPDDDDDDDDDDDDDPDPPPDPDPPPPPVVPPPPPVPDPPPPVPDPDPPPDDPVVVVVVVVVVVVVCVVPPPPDDQPCDPDDDDVVNVVVCVVCVVVVVVVCVVPVVVVVVVVVVVVVVVVVVVVD